Protein AF-A0A209CJA7-F1 (afdb_monomer)

Foldseek 3Di:
DPPPQFDQDALQRLQVLLCVLLVHPGDDQQDQCCVSVHDPVSLVSSQVCCCVPRVFRRDSVLSVPDNGSNSSSVVRVD

Mean predicted aligned error: 4.02 Å

Radius of gyration: 12.1 Å; Cα contacts (8 Å, |Δi|>4): 90; chains: 1; bounding box: 27×22×39 Å

Nearest PDB structures (foldseek):
  2mr7-assembly1_A  TM=7.839E-01  e=1.215E-05  Actinoplanes teichomyceticus
  8g3i-assembly2_B  TM=9.137E-01  e=8.722E-05  Thermobifida fusca YX
  4neo-assembly1_A  TM=9.166E-01  e=1.004E-04  Streptomyces verticillus
  8fx6-assembly1_A  TM=9.106E-01  e=1.004E-04  Thermobifida fusca YX
  3tej-assembly2_B  TM=8.306E-01  e=3.322E-04  Escherichia coli K-12

Solvent-accessible surface area (backbone atoms only — not comparable to full-atom values): 4578 Å² total; per-residue (Å²): 132,84,81,76,74,61,62,72,66,50,58,70,56,49,35,50,53,45,16,63,68,70,71,46,99,70,63,56,52,82,39,41,62,62,80,75,67,60,44,73,70,48,39,50,50,46,23,54,49,45,29,68,77,32,69,49,88,57,50,54,66,52,55,72,73,28,78,20,49,37,51,33,33,51,62,66,63,112

Structure (mmCIF, N/CA/C/O backbone):
data_AF-A0A209CJA7-F1
#
_entry.id   AF-A0A209CJA7-F1
#
loop_
_atom_site.group_PDB
_atom_site.id
_atom_site.type_symbol
_atom_site.label_atom_id
_atom_site.label_alt_id
_atom_site.label_comp_id
_atom_site.label_asym_id
_atom_site.label_entity_id
_atom_site.label_seq_id
_atom_site.pdbx_PDB_ins_code
_atom_site.Cartn_x
_atom_site.Cartn_y
_atom_site.Cartn_z
_atom_site.occupancy
_atom_site.B_iso_or_equiv
_atom_site.auth_seq_id
_atom_site.auth_comp_id
_atom_site.auth_asym_id
_atom_site.auth_atom_id
_atom_site.pdbx_PDB_model_num
ATOM 1 N N . MET A 1 1 ? -14.422 4.521 28.275 1.00 43.66 1 MET A N 1
ATOM 2 C CA . MET A 1 1 ? -13.276 4.309 27.368 1.00 43.66 1 MET A CA 1
ATOM 3 C C . MET A 1 1 ? -13.816 3.732 26.071 1.00 43.66 1 MET A C 1
ATOM 5 O O . MET A 1 1 ? -13.848 2.522 25.913 1.00 43.66 1 MET A O 1
ATOM 9 N N . THR A 1 2 ? -14.367 4.574 25.196 1.00 46.66 2 THR A N 1
ATOM 10 C CA . THR A 1 2 ? -14.841 4.123 23.882 1.00 46.66 2 THR A CA 1
ATOM 11 C C . THR A 1 2 ? -13.616 3.774 23.048 1.00 46.66 2 THR A C 1
ATOM 13 O O . THR A 1 2 ? -12.893 4.669 22.616 1.00 46.66 2 THR A O 1
ATOM 16 N N . GLN A 1 3 ? -13.345 2.480 22.884 1.00 51.44 3 GLN A N 1
ATOM 17 C CA . GLN A 1 3 ? -12.420 1.985 21.874 1.00 51.44 3 GLN A C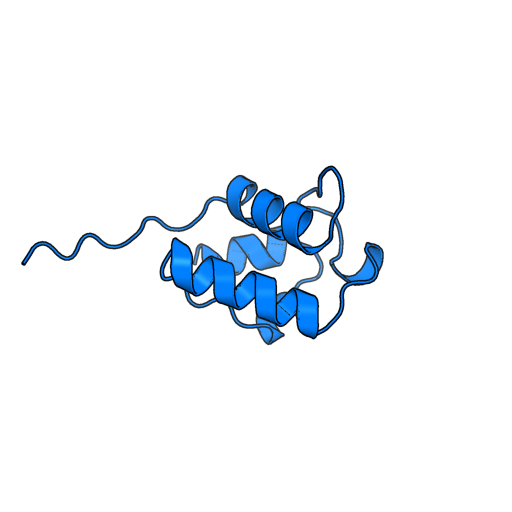A 1
ATOM 18 C C . GLN A 1 3 ? -13.027 2.347 20.517 1.00 51.44 3 GLN A C 1
ATOM 20 O O . GLN A 1 3 ? -13.921 1.667 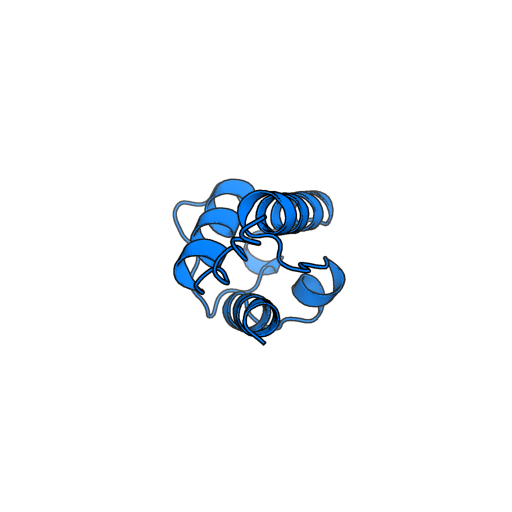20.024 1.00 51.44 3 GLN A O 1
ATOM 25 N N . HIS A 1 4 ? -12.623 3.487 19.962 1.00 55.19 4 HIS A N 1
ATOM 26 C CA . HIS A 1 4 ? -12.897 3.797 18.569 1.00 55.19 4 HIS A CA 1
ATOM 27 C C . HIS A 1 4 ? -11.921 2.943 17.760 1.00 55.19 4 HIS A C 1
ATOM 29 O O . HIS A 1 4 ? -10.753 3.299 17.629 1.00 55.19 4 HIS A O 1
ATOM 35 N N . ALA A 1 5 ? -12.360 1.753 17.344 1.00 65.31 5 ALA A N 1
ATOM 36 C CA . ALA A 1 5 ? -11.621 0.973 16.362 1.00 65.31 5 ALA A CA 1
ATOM 37 C C . ALA A 1 5 ? -11.487 1.843 15.107 1.00 65.31 5 ALA A C 1
ATOM 39 O O . ALA A 1 5 ? -12.488 2.385 14.631 1.00 65.31 5 ALA A O 1
ATOM 40 N N . LEU A 1 6 ? -10.258 2.042 14.628 1.00 69.81 6 LEU A N 1
ATOM 41 C CA . LEU A 1 6 ? -10.049 2.720 13.354 1.00 69.81 6 LEU A CA 1
ATOM 42 C C . LEU A 1 6 ? -10.772 1.914 12.262 1.00 69.81 6 LEU A C 1
ATOM 44 O O . LEU A 1 6 ? -10.773 0.680 12.326 1.00 69.81 6 LEU A O 1
ATOM 48 N N . PRO A 1 7 ? -11.442 2.577 11.303 1.00 81.69 7 PRO A N 1
ATOM 49 C CA . PRO A 1 7 ? -12.032 1.872 10.176 1.00 81.69 7 PRO A CA 1
ATOM 50 C C . PRO A 1 7 ? -10.929 1.144 9.403 1.00 81.69 7 PRO A C 1
ATOM 52 O O . PRO A 1 7 ? -9.788 1.589 9.381 1.00 81.69 7 PRO A O 1
ATOM 55 N N . ILE A 1 8 ? -11.267 0.035 8.755 1.00 86.25 8 ILE A N 1
ATOM 56 C CA . ILE A 1 8 ? -10.366 -0.624 7.808 1.00 86.25 8 ILE A CA 1
ATOM 57 C C . ILE A 1 8 ? -10.168 0.317 6.599 1.00 86.25 8 ILE A C 1
ATOM 59 O O . ILE A 1 8 ? -11.160 0.884 6.122 1.00 86.25 8 ILE A O 1
ATOM 63 N N . PRO A 1 9 ? -8.933 0.517 6.094 1.00 90.94 9 PRO A N 1
ATOM 64 C CA . PRO A 1 9 ? -8.691 1.340 4.916 1.00 90.94 9 PRO A CA 1
ATOM 65 C C . PRO A 1 9 ? -9.354 0.709 3.694 1.00 90.94 9 PRO A C 1
ATOM 67 O O . PRO A 1 9 ? -9.252 -0.492 3.458 1.00 90.94 9 PRO A O 1
ATOM 70 N N . THR A 1 10 ? -10.024 1.525 2.885 1.00 94.25 10 THR A N 1
ATOM 71 C CA . THR A 1 10 ? -10.535 1.058 1.594 1.00 94.25 10 THR A CA 1
ATOM 72 C C . THR A 1 10 ? -9.379 0.823 0.626 1.00 94.25 10 THR A C 1
ATOM 74 O O . THR A 1 10 ? -8.324 1.448 0.746 1.00 94.25 10 THR A O 1
ATOM 77 N N . THR A 1 11 ? -9.593 -0.008 -0.397 1.00 95.44 11 THR A N 1
ATOM 78 C CA . THR A 1 11 ? -8.609 -0.219 -1.472 1.00 95.44 11 THR A CA 1
ATOM 79 C C . THR A 1 11 ? -8.114 1.102 -2.058 1.00 95.44 11 THR A C 1
ATOM 81 O O . THR A 1 11 ? -6.914 1.284 -2.208 1.00 95.44 11 THR A O 1
ATOM 84 N N . ALA A 1 12 ? -9.010 2.063 -2.307 1.00 95.50 12 ALA A N 1
ATOM 85 C CA . ALA A 1 12 ? -8.639 3.373 -2.843 1.00 95.50 12 ALA A CA 1
ATOM 86 C C . ALA A 1 12 ? -7.624 4.118 -1.956 1.00 95.50 12 ALA A C 1
ATOM 88 O O . ALA A 1 12 ? -6.652 4.659 -2.471 1.00 95.50 12 ALA A O 1
ATOM 89 N N . VAL A 1 13 ? -7.810 4.089 -0.633 1.00 95.81 13 VAL A N 1
ATOM 90 C CA . VAL A 1 13 ? -6.873 4.711 0.313 1.00 95.81 13 VAL A CA 1
ATOM 91 C C . VAL A 1 13 ? -5.528 3.988 0.326 1.00 95.81 13 VAL A C 1
ATOM 93 O O . VAL A 1 13 ? -4.481 4.631 0.367 1.00 95.81 13 VAL A O 1
ATOM 96 N N . VAL A 1 14 ? -5.539 2.652 0.305 1.00 96.69 14 VAL A N 1
ATOM 97 C CA . VAL A 1 14 ? -4.296 1.867 0.265 1.00 96.69 14 VAL A CA 1
ATOM 98 C C . VAL A 1 14 ? -3.491 2.231 -0.985 1.00 96.69 14 VAL A C 1
ATOM 100 O O . VAL A 1 14 ? -2.299 2.513 -0.879 1.00 96.69 14 VAL A O 1
ATOM 103 N N . LEU A 1 15 ? -4.145 2.301 -2.147 1.00 97.75 15 LEU A N 1
ATOM 104 C CA . LEU A 1 15 ? -3.512 2.675 -3.412 1.00 97.75 15 LEU A CA 1
ATOM 105 C C . LEU A 1 15 ? -2.976 4.114 -3.401 1.00 97.75 15 LEU A C 1
ATOM 107 O O . LEU A 1 15 ? -1.872 4.348 -3.886 1.00 97.75 15 LEU A O 1
ATOM 111 N N . GLU A 1 16 ? -3.698 5.063 -2.803 1.00 97.75 16 GLU A N 1
ATOM 112 C CA . GLU A 1 16 ? -3.237 6.450 -2.644 1.00 97.75 16 GLU A CA 1
ATOM 113 C C . GLU A 1 16 ? -1.932 6.523 -1.833 1.00 97.75 16 GLU A C 1
ATOM 115 O O . GLU A 1 16 ? -0.944 7.093 -2.297 1.00 97.75 16 GLU A O 1
ATOM 120 N N . ILE A 1 17 ? -1.877 5.855 -0.675 1.00 97.38 17 ILE A N 1
ATOM 121 C CA . ILE A 1 17 ? -0.667 5.796 0.166 1.00 97.38 17 ILE A CA 1
ATOM 122 C C . ILE A 1 17 ? 0.508 5.169 -0.597 1.00 97.38 17 ILE A C 1
ATOM 124 O O . ILE A 1 17 ? 1.655 5.611 -0.469 1.00 97.38 17 ILE A O 1
ATOM 128 N N . ILE A 1 18 ? 0.241 4.130 -1.388 1.00 97.69 18 ILE A N 1
ATOM 129 C CA . ILE A 1 18 ? 1.265 3.469 -2.198 1.00 97.69 18 ILE A CA 1
ATOM 130 C C . ILE A 1 18 ? 1.786 4.418 -3.283 1.00 97.69 18 ILE A C 1
ATOM 132 O O . ILE A 1 18 ? 3.002 4.568 -3.403 1.00 97.69 18 ILE A O 1
ATOM 136 N N . ALA A 1 19 ? 0.906 5.110 -4.011 1.00 97.94 19 ALA A N 1
ATOM 137 C CA . ALA A 1 19 ? 1.295 6.083 -5.032 1.00 97.94 19 ALA A CA 1
ATOM 138 C C . ALA A 1 19 ? 2.162 7.217 -4.455 1.00 97.94 19 ALA A C 1
ATOM 140 O O . ALA A 1 19 ? 3.204 7.549 -5.026 1.00 97.94 19 ALA A O 1
ATOM 141 N N . GLU A 1 20 ? 1.797 7.750 -3.283 1.00 97.94 20 GLU A N 1
ATOM 142 C CA . GLU A 1 20 ? 2.575 8.777 -2.581 1.00 97.94 20 GLU A CA 1
ATOM 143 C C . GLU A 1 20 ? 3.999 8.307 -2.248 1.00 97.94 20 GLU A C 1
ATOM 145 O O . GLU A 1 20 ? 4.971 9.039 -2.447 1.00 97.94 20 GLU A O 1
ATOM 150 N N . ILE A 1 21 ? 4.143 7.075 -1.750 1.00 97.56 21 ILE A N 1
ATOM 151 C CA . ILE A 1 21 ? 5.437 6.534 -1.306 1.00 97.56 21 ILE A CA 1
ATOM 152 C C . ILE A 1 21 ? 6.304 6.078 -2.484 1.00 97.56 21 ILE A C 1
ATOM 154 O O . ILE A 1 21 ? 7.536 6.181 -2.424 1.00 97.56 21 ILE A O 1
ATOM 158 N N . LEU A 1 22 ? 5.683 5.585 -3.555 1.00 96.50 22 LEU A N 1
ATOM 159 C CA . LEU A 1 22 ? 6.355 5.264 -4.812 1.00 96.50 22 LEU A CA 1
ATOM 160 C C . LEU A 1 22 ? 6.705 6.517 -5.627 1.00 96.50 22 LEU A C 1
ATOM 162 O O . LEU A 1 22 ? 7.544 6.437 -6.520 1.00 96.50 22 LEU A O 1
ATOM 166 N N . VAL A 1 23 ? 6.144 7.679 -5.270 1.00 96.38 23 VAL A N 1
ATOM 167 C CA . VAL A 1 23 ? 6.346 8.965 -5.954 1.00 96.38 23 VAL A CA 1
ATOM 168 C C . VAL A 1 23 ? 5.873 8.889 -7.412 1.00 96.38 23 VAL A C 1
ATOM 170 O O . VAL A 1 23 ? 6.562 9.305 -8.344 1.00 96.38 23 VAL A O 1
ATOM 173 N N . VAL A 1 24 ? 4.670 8.343 -7.606 1.00 96.81 24 VAL A N 1
ATOM 174 C CA . VAL A 1 24 ? 3.998 8.230 -8.909 1.00 96.81 24 VAL A CA 1
ATOM 175 C C . VAL A 1 24 ? 2.634 8.928 -8.875 1.00 96.81 24 VAL A C 1
ATOM 177 O O . VAL A 1 24 ? 2.059 9.076 -7.799 1.00 96.81 24 VAL A O 1
ATOM 180 N N . PRO A 1 25 ? 2.088 9.377 -10.022 1.00 96.38 25 PRO A N 1
ATOM 181 C CA . PRO A 1 25 ? 0.823 10.115 -10.036 1.00 96.38 25 PRO A CA 1
ATOM 182 C C . PRO A 1 25 ? -0.376 9.312 -9.518 1.00 96.38 25 PRO A C 1
ATOM 184 O O . PRO A 1 25 ? -1.262 9.878 -8.887 1.00 96.38 25 PRO A O 1
ATOM 187 N N . GLN A 1 26 ? -0.421 8.016 -9.830 1.00 95.44 26 GLN A N 1
ATOM 188 C CA . GLN A 1 26 ? -1.471 7.090 -9.417 1.00 95.44 26 GLN A CA 1
ATOM 189 C C . GLN A 1 26 ? -0.995 5.649 -9.610 1.00 95.44 26 GLN A C 1
ATOM 191 O O . GLN A 1 26 ? -0.097 5.399 -10.416 1.00 95.44 26 GLN A O 1
ATOM 196 N N . VAL A 1 27 ? -1.654 4.725 -8.916 1.00 97.81 27 VAL A N 1
ATOM 197 C CA . VAL A 1 27 ? -1.556 3.277 -9.126 1.00 97.81 27 VAL A CA 1
ATOM 198 C C . VAL A 1 27 ? -2.967 2.694 -9.216 1.00 97.81 27 VAL A C 1
ATOM 200 O O . VAL A 1 27 ? -3.926 3.280 -8.706 1.00 97.81 27 VAL A O 1
ATOM 203 N N . THR A 1 28 ? -3.103 1.555 -9.876 1.00 97.44 28 THR A N 1
ATOM 204 C CA . THR A 1 28 ? -4.348 0.809 -10.045 1.00 97.44 28 THR A CA 1
ATOM 205 C C . THR A 1 28 ? -4.321 -0.472 -9.205 1.00 97.44 28 THR A C 1
ATOM 207 O O . THR A 1 28 ? -3.244 -0.923 -8.811 1.00 97.44 28 THR A O 1
ATOM 210 N N . PRO A 1 29 ? -5.485 -1.075 -8.896 1.00 97.69 29 PRO A N 1
ATOM 211 C CA . PRO A 1 29 ? -5.525 -2.343 -8.175 1.00 97.69 29 PRO A CA 1
ATOM 212 C C . PRO A 1 29 ? -4.794 -3.474 -8.901 1.00 97.69 29 PRO A C 1
ATOM 214 O O . PRO A 1 29 ? -4.290 -4.355 -8.225 1.00 97.69 29 PRO A O 1
ATOM 217 N N . ASP A 1 30 ? -4.733 -3.445 -10.235 1.00 97.94 30 ASP A N 1
ATOM 218 C CA . ASP A 1 30 ? -4.135 -4.508 -11.052 1.00 97.94 30 ASP A CA 1
ATOM 219 C C . ASP A 1 30 ? -2.614 -4.349 -11.228 1.00 97.94 30 ASP A C 1
ATOM 221 O O . ASP A 1 30 ? -1.964 -5.234 -11.784 1.00 97.94 30 ASP A O 1
ATOM 225 N N . ASP A 1 31 ? -2.034 -3.232 -10.774 1.00 97.69 31 ASP A N 1
ATOM 226 C CA . ASP A 1 31 ? -0.597 -3.002 -10.901 1.00 97.69 31 ASP A CA 1
ATOM 227 C C . ASP A 1 31 ? 0.185 -3.902 -9.940 1.00 97.69 31 ASP A C 1
ATOM 229 O O . ASP A 1 31 ? -0.264 -4.204 -8.830 1.00 97.69 31 ASP A O 1
ATOM 233 N N . ASN A 1 32 ? 1.405 -4.269 -10.328 1.00 97.19 32 ASN A N 1
ATOM 234 C CA . ASN A 1 32 ? 2.332 -4.953 -9.442 1.00 97.19 32 ASN A CA 1
ATOM 235 C C . ASN A 1 32 ? 3.293 -3.947 -8.777 1.00 97.19 32 ASN A C 1
ATOM 237 O O . ASN A 1 32 ? 3.810 -3.026 -9.410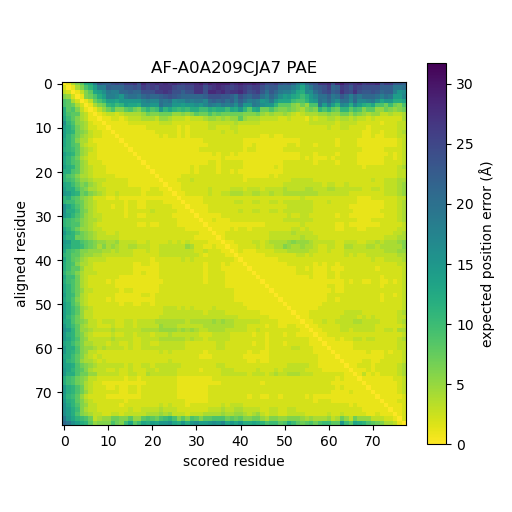 1.00 97.19 32 ASN A O 1
ATOM 241 N N . PHE A 1 33 ? 3.589 -4.138 -7.488 1.00 97.19 33 PHE A N 1
ATOM 242 C CA . PHE A 1 33 ? 4.530 -3.290 -6.741 1.00 97.19 33 PHE A CA 1
ATOM 243 C C . PHE A 1 33 ? 5.916 -3.182 -7.410 1.00 97.19 33 PHE A C 1
ATOM 245 O O . PHE A 1 33 ? 6.557 -2.125 -7.374 1.00 97.19 33 PHE A O 1
ATOM 252 N N . TYR A 1 34 ? 6.382 -4.261 -8.038 1.00 95.50 34 TYR A N 1
ATOM 253 C CA . TYR A 1 34 ? 7.677 -4.326 -8.706 1.00 95.50 34 TYR A CA 1
ATOM 254 C C . TYR A 1 34 ? 7.711 -3.578 -10.045 1.00 95.50 34 TYR A C 1
ATOM 256 O O . TYR A 1 34 ? 8.790 -3.123 -10.429 1.00 95.50 34 TYR A O 1
ATOM 264 N N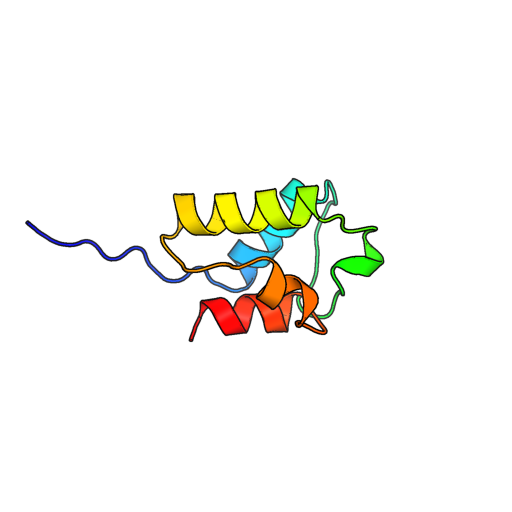 . ASP A 1 35 ? 6.570 -3.353 -10.708 1.00 95.06 35 ASP A N 1
ATOM 265 C CA . ASP A 1 35 ? 6.506 -2.588 -11.967 1.00 95.06 35 ASP A CA 1
ATOM 266 C C . ASP A 1 35 ? 6.931 -1.125 -11.773 1.00 95.06 35 ASP A C 1
ATOM 268 O O . ASP A 1 35 ? 7.479 -0.490 -12.676 1.00 95.06 35 ASP A O 1
ATOM 272 N N . PHE A 1 36 ? 6.764 -0.603 -10.555 1.00 95.00 36 PHE A N 1
ATOM 273 C CA . PHE A 1 36 ? 7.204 0.735 -10.160 1.00 95.00 36 PHE A CA 1
ATOM 274 C C . PHE A 1 36 ? 8.637 0.779 -9.608 1.00 95.00 36 PHE A C 1
ATOM 276 O O . PHE A 1 36 ? 9.072 1.809 -9.089 1.00 95.00 36 PHE A O 1
ATOM 283 N N . GLY A 1 37 ? 9.383 -0.329 -9.680 1.00 92.69 37 GLY A N 1
ATOM 284 C CA . GLY A 1 37 ? 10.709 -0.439 -9.068 1.00 92.69 37 GLY A CA 1
ATOM 285 C C . GLY A 1 37 ? 10.661 -0.474 -7.539 1.00 92.69 37 GLY A C 1
ATOM 286 O O . GLY A 1 37 ? 11.593 -0.005 -6.880 1.00 92.69 37 GLY A O 1
ATOM 287 N N . GLY A 1 38 ? 9.568 -0.996 -6.976 1.00 91.31 38 GLY A N 1
ATOM 288 C CA . GLY A 1 38 ? 9.340 -1.076 -5.543 1.00 91.31 38 GLY A CA 1
ATOM 289 C C . GLY A 1 38 ? 10.491 -1.746 -4.783 1.00 91.31 38 GLY A C 1
ATOM 290 O O . GLY A 1 38 ? 10.982 -2.816 -5.139 1.00 91.31 38 GLY A O 1
ATOM 291 N N . SER A 1 39 ? 10.925 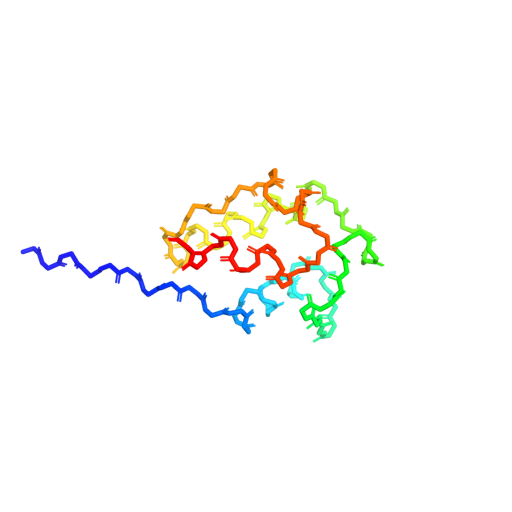-1.104 -3.700 1.00 95.00 39 SER A N 1
ATOM 292 C CA . SER A 1 39 ? 12.027 -1.557 -2.844 1.00 95.00 39 SER 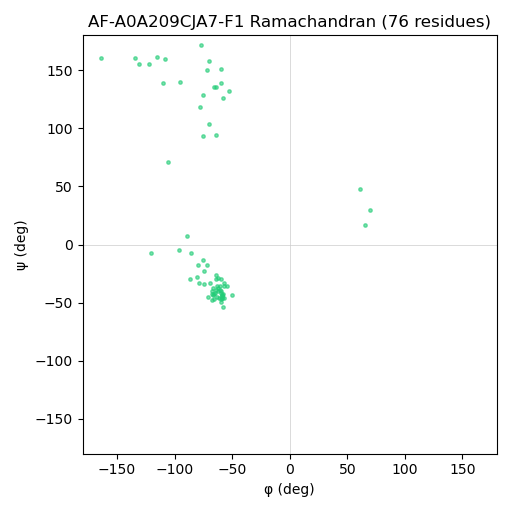A CA 1
ATOM 293 C C . SER A 1 39 ? 11.562 -1.913 -1.434 1.00 95.00 39 SER A C 1
ATOM 295 O O . SER A 1 39 ? 10.534 -1.430 -0.956 1.00 95.00 39 SER A O 1
ATOM 297 N N . SER A 1 40 ? 12.372 -2.676 -0.694 1.00 95.25 40 SER A N 1
ATOM 298 C CA . SER A 1 40 ? 12.073 -3.011 0.705 1.00 95.25 40 SER A CA 1
ATOM 299 C C . SER A 1 40 ? 11.880 -1.775 1.586 1.00 95.25 40 SER A C 1
ATOM 301 O O . SER A 1 40 ? 11.045 -1.789 2.484 1.00 95.25 40 SER A O 1
ATOM 303 N N . LEU A 1 41 ? 12.598 -0.677 1.317 1.00 96.19 41 LEU A N 1
ATOM 304 C CA . LEU A 1 41 ? 12.422 0.573 2.058 1.00 96.19 41 LEU A CA 1
ATOM 305 C C . LEU A 1 41 ? 11.050 1.210 1.789 1.00 96.19 41 LEU A C 1
ATOM 307 O O . LEU A 1 41 ? 10.427 1.721 2.719 1.00 96.19 41 LEU A O 1
ATOM 311 N N . GLN A 1 42 ? 10.571 1.182 0.542 1.00 97.19 42 GLN A N 1
ATOM 312 C CA . GLN A 1 42 ? 9.224 1.656 0.205 1.00 97.19 42 GLN A CA 1
ATOM 313 C C . GLN A 1 42 ? 8.159 0.754 0.831 1.00 97.19 42 GLN A C 1
ATOM 315 O O . GLN A 1 42 ? 7.248 1.274 1.467 1.00 97.19 42 GLN A O 1
ATOM 320 N N . ALA A 1 43 ? 8.329 -0.569 0.769 1.00 97.12 43 ALA A N 1
ATOM 321 C CA . ALA A 1 43 ? 7.439 -1.524 1.428 1.00 97.12 43 ALA A CA 1
ATOM 322 C C . ALA A 1 43 ? 7.344 -1.273 2.945 1.00 97.12 43 ALA A C 1
ATOM 324 O O . ALA A 1 43 ? 6.242 -1.188 3.490 1.00 97.12 43 ALA A O 1
ATOM 325 N N . MET A 1 44 ? 8.482 -1.054 3.626 1.00 97.69 44 MET A N 1
ATOM 326 C CA . MET A 1 44 ? 8.494 -0.704 5.055 1.00 97.69 44 MET A CA 1
ATOM 327 C C . MET A 1 44 ? 7.709 0.579 5.327 1.00 97.69 44 MET A C 1
ATOM 329 O O . MET A 1 44 ? 6.962 0.653 6.299 1.00 97.69 44 MET A O 1
ATOM 333 N N . ARG A 1 45 ? 7.891 1.606 4.487 1.00 97.88 45 ARG A N 1
ATOM 334 C CA . ARG A 1 45 ? 7.211 2.900 4.640 1.00 97.88 45 ARG A CA 1
ATOM 335 C C . ARG A 1 45 ? 5.705 2.772 4.436 1.00 97.88 45 ARG A C 1
ATOM 337 O O . ARG A 1 45 ? 4.964 3.335 5.236 1.00 97.88 45 ARG A O 1
ATOM 344 N N . ILE A 1 46 ? 5.272 2.014 3.426 1.00 97.62 46 ILE A N 1
ATOM 345 C CA . ILE A 1 46 ? 3.856 1.731 3.146 1.00 97.62 46 ILE A CA 1
ATOM 346 C C . ILE A 1 46 ? 3.220 1.062 4.363 1.00 97.62 46 ILE A C 1
ATOM 348 O O . ILE A 1 46 ? 2.256 1.583 4.923 1.00 97.62 46 ILE A O 1
ATOM 352 N N . CYS A 1 47 ? 3.820 -0.031 4.840 1.00 97.19 47 CYS A N 1
ATOM 353 C CA . CYS A 1 47 ? 3.303 -0.779 5.984 1.00 97.19 47 CYS A CA 1
ATOM 354 C C . CYS A 1 47 ? 3.271 0.078 7.255 1.00 97.19 47 CYS A C 1
ATOM 356 O O . CYS A 1 47 ? 2.255 0.140 7.942 1.00 97.19 47 CYS A O 1
ATOM 358 N N . ALA A 1 48 ? 4.352 0.806 7.550 1.00 97.19 48 ALA A N 1
ATOM 359 C CA . ALA A 1 48 ? 4.413 1.683 8.714 1.00 97.19 48 ALA A CA 1
ATOM 360 C C . ALA A 1 48 ? 3.343 2.787 8.676 1.00 97.19 48 ALA A C 1
ATOM 362 O O . ALA A 1 48 ? 2.766 3.108 9.716 1.00 97.19 48 ALA A O 1
ATOM 363 N N . ARG A 1 49 ? 3.066 3.361 7.497 1.00 96.88 49 ARG A N 1
ATOM 364 C CA . ARG A 1 49 ? 2.036 4.393 7.322 1.00 96.88 49 ARG A CA 1
ATOM 365 C C . ARG A 1 49 ? 0.636 3.827 7.545 1.00 96.88 49 ARG A C 1
ATOM 367 O O . ARG A 1 49 ? -0.111 4.396 8.333 1.00 96.88 49 ARG A O 1
ATOM 374 N N . LEU A 1 50 ? 0.322 2.688 6.930 1.00 95.75 50 LEU A N 1
ATOM 375 C CA . LEU A 1 50 ? -0.961 1.998 7.099 1.00 95.75 50 LEU A CA 1
ATOM 376 C C . LEU A 1 50 ? -1.204 1.607 8.562 1.00 95.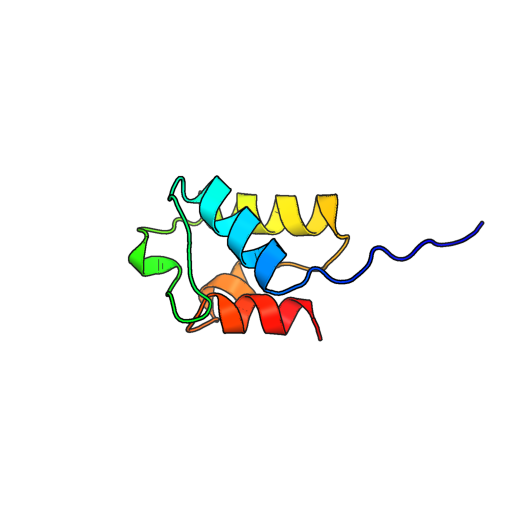75 50 LEU A C 1
ATOM 378 O O . LEU A 1 50 ? -2.252 1.924 9.120 1.00 95.75 50 LEU A O 1
ATOM 382 N N . ASN A 1 51 ? -0.207 1.012 9.219 1.00 94.94 51 ASN A N 1
ATOM 383 C CA . ASN A 1 51 ? -0.303 0.605 10.624 1.00 94.94 51 ASN A CA 1
ATOM 384 C C . ASN A 1 51 ? -0.517 1.806 11.551 1.00 94.94 51 ASN A C 1
ATOM 386 O O . ASN A 1 51 ? -1.302 1.741 12.494 1.00 94.94 51 ASN A O 1
ATOM 390 N N . LYS A 1 52 ? 0.169 2.922 11.283 1.00 94.56 52 LYS A N 1
ATOM 391 C CA . LYS A 1 52 ? 0.063 4.139 12.091 1.00 94.56 52 LYS A CA 1
ATOM 392 C C . LYS A 1 52 ? -1.279 4.848 11.916 1.00 94.56 52 LYS A C 1
ATOM 394 O O . LYS A 1 52 ? -1.851 5.296 12.906 1.00 94.56 52 LYS A O 1
ATOM 399 N N . ASP A 1 53 ? -1.735 4.999 10.678 1.00 94.12 53 ASP A N 1
ATOM 400 C CA . ASP A 1 53 ? -2.889 5.842 10.361 1.00 94.12 53 ASP A CA 1
ATOM 401 C C . ASP A 1 53 ? -4.219 5.081 10.489 1.00 94.12 53 ASP A C 1
ATOM 403 O O . ASP A 1 53 ? -5.234 5.684 10.830 1.00 94.12 53 ASP A O 1
ATOM 407 N N . TRP A 1 54 ? -4.203 3.762 10.260 1.00 93.50 54 TRP A N 1
ATOM 408 C CA . TRP A 1 54 ? -5.404 2.920 10.200 1.00 93.50 54 TRP A CA 1
ATOM 409 C C . TRP A 1 54 ? -5.423 1.795 11.238 1.00 93.50 54 TRP A C 1
ATOM 411 O O . TRP A 1 54 ? -6.438 1.127 11.392 1.00 93.50 54 TRP A O 1
ATOM 421 N N . GLY A 1 55 ? -4.331 1.572 11.978 1.00 91.12 55 GLY A N 1
ATOM 422 C CA . GLY A 1 55 ? -4.282 0.539 13.019 1.00 91.12 55 GLY A CA 1
ATOM 423 C C . GLY A 1 55 ? -4.399 -0.895 12.492 1.00 91.12 55 GLY A C 1
ATOM 424 O O . GLY A 1 55 ? -4.691 -1.799 13.272 1.00 91.12 55 GLY A O 1
ATOM 425 N N . VAL A 1 56 ? -4.196 -1.098 11.187 1.00 92.56 56 VAL A N 1
ATOM 426 C CA . VAL A 1 56 ? -4.182 -2.421 10.549 1.00 92.56 56 VAL A CA 1
ATOM 427 C C . VAL A 1 56 ? -2.868 -3.156 10.814 1.00 92.56 56 VAL A C 1
ATOM 429 O O . VAL A 1 56 ? -1.921 -2.585 11.353 1.00 92.56 56 VAL A O 1
ATOM 432 N N . HIS A 1 57 ? -2.812 -4.431 10.429 1.00 91.88 57 HIS A N 1
ATOM 433 C CA . HIS A 1 57 ? -1.597 -5.241 10.465 1.00 91.88 57 HIS A CA 1
ATOM 434 C C . HIS A 1 57 ? -1.033 -5.436 9.050 1.00 91.88 57 HIS A C 1
ATOM 436 O O . HIS A 1 57 ? -1.092 -6.519 8.472 1.00 91.88 57 HIS A O 1
ATOM 442 N N . ALA A 1 58 ? -0.487 -4.363 8.480 1.00 95.12 58 ALA A N 1
ATOM 443 C CA . ALA A 1 58 ? 0.250 -4.409 7.227 1.00 95.12 58 ALA A CA 1
ATOM 444 C C . ALA A 1 58 ? 1.666 -4.943 7.469 1.00 95.12 58 ALA A C 1
ATOM 446 O O . ALA A 1 58 ? 2.464 -4.333 8.194 1.00 95.12 58 ALA A O 1
ATOM 447 N N . ALA A 1 59 ? 1.965 -6.080 6.840 1.00 95.00 59 ALA A N 1
ATOM 448 C CA . ALA A 1 59 ? 3.276 -6.707 6.839 1.00 95.00 59 ALA A CA 1
ATOM 449 C C . ALA A 1 59 ? 3.910 -6.605 5.439 1.00 95.00 59 ALA A C 1
ATOM 451 O O . ALA A 1 59 ? 3.218 -6.823 4.445 1.00 95.00 59 ALA A O 1
ATOM 452 N N . PRO A 1 60 ? 5.219 -6.326 5.342 1.00 95.38 60 PRO A N 1
ATOM 453 C CA . PRO A 1 60 ? 5.931 -6.301 4.066 1.00 95.38 60 PRO A CA 1
ATOM 454 C C . PRO A 1 60 ? 5.842 -7.617 3.298 1.00 95.38 60 PRO A C 1
ATOM 456 O O . PRO A 1 60 ? 5.730 -7.595 2.079 1.00 95.38 60 PRO A O 1
ATOM 459 N N . ASP A 1 61 ? 5.842 -8.743 4.013 1.00 95.44 61 ASP A N 1
ATOM 460 C CA . ASP A 1 61 ? 5.719 -10.072 3.414 1.00 95.44 61 ASP A CA 1
ATOM 461 C C . ASP A 1 61 ? 4.396 -10.205 2.645 1.00 95.44 61 ASP A C 1
ATOM 463 O O . ASP A 1 61 ? 4.403 -10.636 1.499 1.00 95.44 61 ASP A O 1
ATOM 467 N N . ALA A 1 62 ? 3.288 -9.695 3.199 1.00 95.12 62 ALA A N 1
ATOM 468 C CA . ALA A 1 62 ? 1.991 -9.684 2.518 1.00 95.12 62 ALA A CA 1
ATOM 4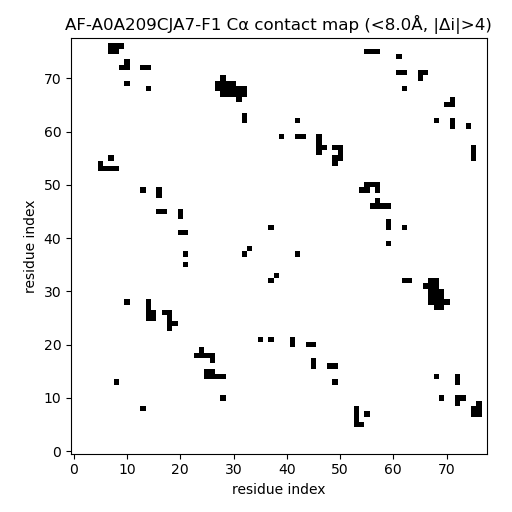69 C C . ALA A 1 62 ? 1.985 -8.813 1.249 1.00 95.12 62 ALA A C 1
ATOM 471 O O . ALA A 1 62 ? 1.238 -9.096 0.320 1.00 95.12 62 ALA A O 1
ATOM 472 N N . LEU A 1 63 ? 2.805 -7.756 1.194 1.00 95.75 63 LEU A N 1
ATOM 473 C CA . LEU A 1 63 ? 2.956 -6.939 -0.014 1.00 95.75 63 LEU A CA 1
ATOM 474 C C . LEU A 1 63 ? 3.789 -7.657 -1.085 1.00 95.75 63 LEU A C 1
ATOM 476 O O . LEU A 1 63 ? 3.534 -7.472 -2.268 1.00 95.75 63 LEU A O 1
ATOM 480 N N . PHE A 1 64 ? 4.784 -8.451 -0.687 1.00 95.12 64 PHE A N 1
ATOM 481 C CA . PHE A 1 64 ? 5.628 -9.207 -1.619 1.00 95.12 64 PHE A CA 1
ATOM 482 C C . PHE A 1 64 ? 4.976 -10.498 -2.121 1.00 95.12 64 PHE A C 1
ATOM 484 O O . PHE A 1 64 ? 5.300 -10.951 -3.214 1.00 95.12 64 PHE A O 1
ATOM 491 N N . GLU A 1 65 ? 4.083 -11.093 -1.330 1.00 95.50 65 GLU A N 1
ATOM 492 C CA . GLU A 1 65 ? 3.290 -12.267 -1.714 1.00 95.50 65 GLU A CA 1
ATOM 493 C C . GLU A 1 65 ? 2.084 -11.911 -2.596 1.00 95.50 65 GLU A C 1
ATOM 495 O O . GLU A 1 65 ? 1.524 -12.792 -3.244 1.00 95.50 65 GLU A O 1
ATOM 500 N N . ALA A 1 66 ? 1.678 -10.641 -2.622 1.00 95.56 66 ALA A N 1
ATOM 501 C CA . ALA A 1 66 ? 0.575 -10.169 -3.443 1.00 95.56 66 ALA A CA 1
ATOM 502 C C . ALA A 1 66 ? 0.981 -10.053 -4.922 1.00 95.56 66 ALA A C 1
ATOM 504 O O . ALA A 1 66 ? 1.962 -9.385 -5.258 1.00 95.56 66 ALA A O 1
ATOM 505 N N . ASP A 1 67 ? 0.184 -10.650 -5.813 1.00 96.44 67 ASP A N 1
ATOM 506 C CA . ASP A 1 67 ? 0.375 -10.523 -7.263 1.00 96.44 67 ASP A CA 1
ATOM 507 C C . ASP A 1 67 ? 0.064 -9.098 -7.742 1.00 96.44 67 ASP A C 1
ATOM 509 O O . ASP A 1 67 ? 0.708 -8.588 -8.663 1.00 96.44 67 ASP A O 1
ATOM 513 N N . THR A 1 68 ? -0.895 -8.436 -7.091 1.00 97.81 68 THR A N 1
ATOM 514 C CA . THR A 1 68 ? -1.322 -7.071 -7.406 1.00 97.81 68 THR A CA 1
ATOM 515 C C . THR A 1 68 ? -1.472 -6.206 -6.151 1.00 97.81 68 THR A C 1
ATOM 517 O O . THR A 1 68 ? -1.642 -6.697 -5.030 1.00 97.81 68 THR A O 1
ATOM 520 N N . LEU A 1 69 ? -1.455 -4.881 -6.314 1.00 97.38 69 LEU A N 1
ATOM 521 C CA . LEU A 1 69 ? -1.721 -3.953 -5.208 1.00 97.38 69 LEU A CA 1
ATOM 522 C C . LEU A 1 69 ? -3.141 -4.120 -4.634 1.00 97.38 69 LEU A C 1
ATOM 524 O O . LEU A 1 69 ? -3.368 -3.861 -3.449 1.00 97.38 69 LEU A O 1
ATOM 528 N N . GLY A 1 70 ? -4.090 -4.563 -5.460 1.00 96.81 70 GLY A N 1
ATOM 529 C CA . GLY A 1 70 ? -5.449 -4.914 -5.067 1.00 96.81 70 GLY A CA 1
ATOM 530 C C . GLY A 1 70 ? -5.494 -6.120 -4.131 1.00 96.81 70 GLY A C 1
ATOM 531 O O . GLY A 1 70 ? -6.203 -6.063 -3.124 1.00 96.81 70 GLY A O 1
ATOM 532 N N . ASP A 1 71 ? -4.694 -7.157 -4.397 1.00 96.94 71 ASP A N 1
ATOM 533 C CA . ASP A 1 71 ? -4.591 -8.334 -3.524 1.00 96.94 71 ASP A CA 1
ATOM 534 C C . ASP A 1 71 ? -4.034 -7.953 -2.152 1.00 96.94 71 ASP A C 1
ATOM 536 O O . ASP A 1 71 ? -4.606 -8.314 -1.121 1.00 96.94 71 ASP A O 1
ATOM 540 N N . PHE A 1 72 ? -2.975 -7.137 -2.125 1.00 96.88 72 PHE A N 1
ATOM 541 C CA . PHE A 1 72 ? -2.432 -6.614 -0.873 1.00 96.88 72 PHE A CA 1
ATOM 542 C C . PHE A 1 72 ? -3.485 -5.819 -0.090 1.00 96.88 72 PHE A C 1
ATOM 544 O O . PHE A 1 72 ? -3.667 -6.029 1.110 1.00 96.88 72 PHE A O 1
ATOM 551 N N . ALA A 1 73 ? -4.221 -4.929 -0.761 1.00 95.56 73 ALA A N 1
ATOM 552 C CA . ALA A 1 73 ? -5.276 -4.151 -0.121 1.00 95.56 73 ALA A CA 1
ATOM 553 C C . ALA A 1 73 ? -6.418 -5.033 0.415 1.00 95.56 73 ALA A C 1
ATOM 555 O O . ALA A 1 73 ? -6.968 -4.737 1.475 1.00 95.56 73 ALA A O 1
ATOM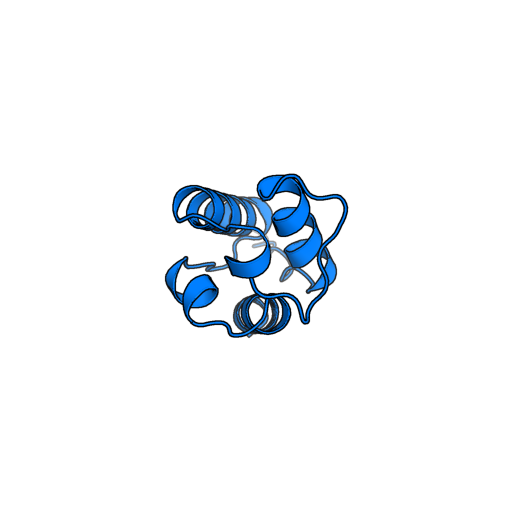 556 N N . ALA A 1 74 ? -6.761 -6.117 -0.284 1.00 93.81 74 ALA A N 1
ATOM 557 C CA . ALA A 1 74 ? -7.785 -7.062 0.150 1.00 93.81 74 ALA A CA 1
ATOM 558 C C . ALA A 1 74 ? -7.370 -7.830 1.415 1.00 93.81 74 ALA A C 1
ATOM 560 O O . ALA A 1 74 ? -8.206 -8.026 2.296 1.00 93.81 74 ALA A O 1
ATOM 561 N N . VAL A 1 75 ? -6.088 -8.195 1.554 1.00 93.00 75 VAL A N 1
ATOM 562 C CA . VAL A 1 75 ? -5.560 -8.847 2.770 1.00 93.00 75 VAL A CA 1
ATOM 563 C C . VAL A 1 75 ? -5.728 -7.960 4.005 1.00 93.00 75 VAL A C 1
ATOM 565 O O . VAL A 1 75 ? -6.026 -8.464 5.082 1.00 93.00 75 VAL A O 1
ATOM 568 N N . LEU A 1 76 ? -5.585 -6.640 3.864 1.00 90.31 76 LEU A N 1
ATOM 569 C CA . LEU A 1 76 ? -5.769 -5.697 4.977 1.00 90.31 76 LEU A CA 1
ATOM 570 C C . LEU A 1 76 ? -7.233 -5.531 5.399 1.00 90.31 76 LEU A C 1
ATOM 572 O O . LEU A 1 76 ? -7.491 -4.990 6.475 1.00 90.31 76 LEU A O 1
ATOM 576 N N . ALA A 1 77 ? -8.171 -5.939 4.542 1.00 79.62 77 ALA A N 1
ATOM 577 C CA . ALA A 1 77 ? -9.603 -5.806 4.768 1.00 79.62 77 ALA A CA 1
ATOM 578 C C . ALA A 1 77 ? -10.281 -7.059 5.340 1.00 79.62 77 ALA A C 1
ATOM 580 O O . ALA A 1 77 ? -11.476 -7.003 5.645 1.00 79.62 77 ALA A O 1
ATOM 581 N N . ALA A 1 78 ? -9.534 -8.156 5.477 1.00 68.12 78 ALA A N 1
ATOM 582 C CA . ALA A 1 78 ? -9.973 -9.414 6.078 1.00 68.12 78 ALA A CA 1
ATOM 583 C C . ALA A 1 78 ? -9.735 -9.433 7.598 1.00 68.12 78 ALA A C 1
ATOM 585 O O . ALA A 1 78 ? -10.611 -9.981 8.308 1.00 68.12 78 ALA A O 1
#

Secondary structure (DSSP, 8-state):
----PPPPPPHHHHHHHHHHHHT-S---TT--GGGGT--HHHHHHHHHHHHHHH-----HHHHHH-SSHHHHHHHTT-

pLDDT: mean 91.81, std 11.7, range [43.66, 97.94]

Sequence (78 aa):
MTQHALPIPTTAVVLEIIAEILVVPQVTPDDNFYDFGGSSLQAMRICARLNKDWGVHAAPDALFEADTLGDFAAVLAA